Protein AF-A0A3Q0S2H6-F1 (afdb_monomer)

Radius of gyration: 15.35 Å; Cα contacts (8 Å, |Δi|>4): 32; chains: 1; bounding box: 31×38×34 Å

Organism: Amphilophus citrinellus (NCBI:txid61819)

pLDDT: mean 79.8, std 9.4, range [51.91, 96.5]

Secondary structure (DSSP, 8-state):
--HHHHHIIIIIHHHHHHHHGGGT-------SSSS--HHHHHTHHHHHHHHHHH-S-------S-----PSPP---S-GGGGGGSPP-

Structure (mmCIF, N/CA/C/O backbone):
data_AF-A0A3Q0S2H6-F1
#
_entry.id   AF-A0A3Q0S2H6-F1
#
loop_
_atom_site.group_PDB
_atom_site.id
_atom_site.type_symbol
_atom_site.label_atom_id
_atom_site.label_alt_id
_atom_site.label_comp_id
_atom_site.label_asym_id
_atom_site.label_entity_id
_atom_site.label_seq_id
_atom_site.pdbx_PDB_ins_code
_atom_site.Cartn_x
_atom_site.Cartn_y
_atom_site.Cartn_z
_atom_site.occupancy
_atom_site.B_iso_or_equiv
_atom_site.auth_seq_id
_atom_site.auth_comp_id
_atom_site.auth_asym_id
_atom_site.auth_atom_id
_atom_site.pdbx_PDB_model_num
ATOM 1 N N . MET A 1 1 ? -8.792 16.536 -11.130 1.00 53.62 1 MET A N 1
ATOM 2 C CA . MET A 1 1 ? -8.935 15.185 -10.546 1.00 53.62 1 MET A CA 1
ATOM 3 C C . MET A 1 1 ? -8.498 15.157 -9.070 1.00 53.62 1 MET A C 1
ATOM 5 O O . MET A 1 1 ? -7.777 14.258 -8.676 1.00 53.62 1 MET A O 1
ATOM 9 N N . HIS A 1 2 ? -8.913 16.131 -8.244 1.00 61.88 2 HIS A N 1
ATOM 10 C CA . HIS A 1 2 ? -8.635 16.128 -6.789 1.00 61.88 2 HIS A CA 1
ATOM 11 C C . HIS A 1 2 ? -9.857 15.678 -5.966 1.00 61.88 2 HIS A C 1
ATOM 13 O O . HIS A 1 2 ? -9.703 15.050 -4.928 1.00 61.88 2 HIS A O 1
ATOM 19 N N . SER A 1 3 ? -11.070 15.894 -6.488 1.00 74.44 3 SER A N 1
ATOM 20 C CA . SER A 1 3 ? -12.333 15.645 -5.783 1.00 74.44 3 SER A CA 1
ATOM 21 C C . SER A 1 3 ? -12.549 14.191 -5.358 1.00 74.44 3 SER A C 1
ATOM 23 O O . SER A 1 3 ? -13.008 13.943 -4.251 1.00 74.44 3 SER A O 1
ATOM 25 N N . GLU A 1 4 ? -12.218 13.219 -6.211 1.00 78.06 4 GLU A N 1
ATOM 26 C CA . GLU A 1 4 ? -12.393 11.795 -5.882 1.00 78.06 4 GLU A CA 1
ATOM 27 C C . GLU A 1 4 ? -11.470 11.370 -4.739 1.00 78.06 4 GLU A C 1
ATOM 29 O O . GLU A 1 4 ? -11.889 10.673 -3.816 1.00 78.06 4 GLU A O 1
ATOM 34 N N . ARG A 1 5 ? -10.220 11.842 -4.760 1.00 78.50 5 ARG A N 1
ATOM 35 C CA . ARG A 1 5 ? -9.249 11.550 -3.707 1.00 78.50 5 ARG A CA 1
ATOM 36 C C . ARG A 1 5 ? -9.612 12.240 -2.402 1.00 78.50 5 ARG A C 1
ATOM 38 O O . ARG A 1 5 ? -9.494 11.616 -1.353 1.00 78.50 5 ARG A O 1
ATOM 45 N N . ASP A 1 6 ? -10.064 13.488 -2.459 1.00 84.62 6 ASP A N 1
ATOM 46 C CA . ASP A 1 6 ? -10.502 14.209 -1.265 1.00 84.62 6 ASP A CA 1
ATOM 47 C C . ASP A 1 6 ? -11.630 13.442 -0.571 1.00 84.62 6 ASP A C 1
ATOM 49 O O . ASP A 1 6 ? -11.582 13.244 0.639 1.00 84.62 6 ASP A O 1
ATOM 53 N N . ILE A 1 7 ? -12.576 12.889 -1.337 1.00 87.38 7 ILE A N 1
ATOM 54 C CA . ILE A 1 7 ? -13.621 12.009 -0.799 1.00 87.38 7 ILE A CA 1
ATOM 55 C C . ILE A 1 7 ? -13.013 10.743 -0.176 1.00 87.38 7 ILE A C 1
ATOM 57 O O . ILE A 1 7 ? -13.393 10.372 0.940 1.00 87.38 7 ILE A O 1
ATOM 61 N N . LEU A 1 8 ? -12.058 10.091 -0.851 1.00 85.50 8 LEU A N 1
ATOM 62 C CA . LEU A 1 8 ? -11.395 8.897 -0.320 1.00 85.50 8 LEU A CA 1
ATOM 63 C C . LEU A 1 8 ? -10.705 9.174 1.024 1.00 85.50 8 LEU A C 1
ATOM 65 O O . LEU A 1 8 ? -10.965 8.477 2.002 1.00 85.50 8 LEU A O 1
ATOM 69 N N . VAL A 1 9 ? -9.887 10.224 1.091 1.00 86.06 9 VAL A N 1
ATOM 70 C CA . VAL A 1 9 ? -9.079 10.569 2.269 1.00 86.06 9 VAL A CA 1
ATOM 71 C C . VAL A 1 9 ? -9.932 11.138 3.403 1.00 86.06 9 VAL A C 1
ATOM 73 O O . VAL A 1 9 ? -9.729 10.776 4.562 1.00 86.06 9 VAL A O 1
ATOM 76 N N . GLN A 1 10 ? -10.884 12.019 3.095 1.00 89.00 10 GLN A N 1
ATOM 77 C CA . GLN A 1 10 ? -11.660 12.732 4.113 1.00 89.00 10 GLN A CA 1
ATOM 78 C C . GLN A 1 10 ? -12.860 11.931 4.619 1.00 89.00 10 GLN A C 1
ATOM 80 O O . GLN A 1 10 ? -13.273 12.129 5.758 1.00 89.00 10 GLN A O 1
ATOM 85 N N . SER A 1 11 ? -13.438 11.048 3.796 1.00 91.19 11 SER A N 1
ATOM 86 C CA . SER A 1 11 ? -14.691 10.354 4.130 1.00 91.19 11 SER A CA 1
ATOM 87 C C . SER A 1 11 ? -14.567 8.833 4.113 1.00 91.19 11 SER A C 1
ATOM 89 O O . SER A 1 11 ? -14.939 8.182 5.089 1.00 91.19 11 SER A O 1
ATOM 91 N N . ILE A 1 12 ? -14.037 8.244 3.036 1.00 90.38 12 ILE A N 1
ATOM 92 C CA . ILE A 1 12 ? -14.100 6.786 2.839 1.00 90.38 12 ILE A CA 1
ATOM 93 C C . ILE A 1 12 ? -13.116 6.039 3.740 1.00 90.38 12 ILE A C 1
ATOM 95 O O . ILE A 1 12 ? -13.524 5.140 4.471 1.00 90.38 12 ILE A O 1
ATOM 99 N N . PHE A 1 13 ? -11.834 6.402 3.731 1.00 89.81 13 PHE A N 1
ATOM 100 C CA . PHE A 1 13 ? -10.815 5.723 4.533 1.00 89.81 13 PHE A CA 1
ATOM 101 C C . PHE A 1 13 ? -11.053 5.839 6.048 1.00 89.81 13 PHE A C 1
ATOM 103 O O . PHE A 1 13 ? -10.963 4.816 6.734 1.00 89.81 13 PHE A O 1
ATOM 110 N N . PRO A 1 14 ? -11.442 7.008 6.603 1.00 92.56 14 PRO A N 1
ATOM 111 C CA . PRO A 1 14 ? -11.840 7.098 8.006 1.00 92.56 14 PRO A CA 1
ATOM 112 C C . PRO A 1 14 ? -13.000 6.162 8.358 1.00 92.56 14 PRO A C 1
ATOM 114 O O . PRO A 1 14 ? -12.952 5.479 9.383 1.00 92.56 14 PRO A O 1
ATOM 117 N N . GLU A 1 15 ? -14.017 6.084 7.499 1.00 94.25 15 GLU A N 1
ATOM 118 C CA . GLU A 1 15 ? -15.172 5.212 7.714 1.00 94.25 15 GLU A CA 1
ATOM 119 C C . GLU A 1 15 ? -14.800 3.726 7.615 1.00 94.25 15 GLU A C 1
ATOM 121 O O . GLU A 1 15 ? -15.248 2.923 8.436 1.00 94.25 15 GLU A O 1
ATOM 126 N N . LEU A 1 16 ? -13.939 3.348 6.666 1.00 91.94 16 LEU A N 1
ATOM 127 C CA . LEU A 1 16 ? -13.433 1.980 6.553 1.00 91.94 16 LEU A CA 1
ATOM 128 C C . LEU A 1 16 ? -12.648 1.569 7.800 1.00 91.94 16 LEU A C 1
ATOM 130 O O . LEU A 1 16 ? -12.922 0.509 8.361 1.00 91.94 16 LEU A O 1
ATOM 134 N N . ARG A 1 17 ? -11.746 2.425 8.299 1.00 92.12 17 ARG A N 1
ATOM 135 C CA . ARG A 1 17 ? -11.025 2.181 9.560 1.00 92.12 17 ARG A CA 1
ATOM 136 C C . ARG A 1 17 ? -11.985 2.013 10.736 1.00 92.12 17 ARG A C 1
ATOM 138 O O . ARG A 1 17 ? -11.831 1.084 11.526 1.00 92.12 17 ARG A O 1
ATOM 145 N N . ARG A 1 18 ? -13.017 2.861 10.825 1.00 94.44 18 ARG A N 1
ATOM 146 C CA . ARG A 1 18 ? -14.044 2.779 11.876 1.00 94.44 18 ARG A CA 1
ATOM 147 C C . ARG A 1 18 ? -14.818 1.459 11.832 1.00 94.44 18 ARG A C 1
ATOM 149 O O . ARG A 1 18 ? -15.131 0.918 12.886 1.00 94.44 18 ARG A O 1
ATOM 156 N N . ARG A 1 19 ? -15.123 0.936 10.639 1.00 93.94 19 ARG A N 1
ATOM 157 C CA . ARG A 1 19 ? -15.803 -0.362 10.459 1.00 93.94 19 ARG A CA 1
ATOM 158 C C . ARG A 1 19 ? -14.883 -1.559 10.682 1.00 93.94 19 ARG A C 1
ATOM 160 O O . ARG A 1 19 ? -15.357 -2.591 11.135 1.00 93.94 19 ARG A O 1
ATOM 167 N N . ALA A 1 20 ? -13.596 -1.426 10.377 1.00 91.81 20 ALA A N 1
ATOM 168 C CA . ALA A 1 20 ? -12.592 -2.472 10.551 1.00 91.81 20 ALA A CA 1
ATOM 169 C C . ALA A 1 20 ? -12.190 -2.668 12.026 1.00 91.81 20 ALA A C 1
ATOM 171 O O . ALA A 1 20 ? -11.991 -3.800 12.469 1.00 91.81 20 ALA A O 1
ATOM 172 N N . ALA A 1 21 ? -12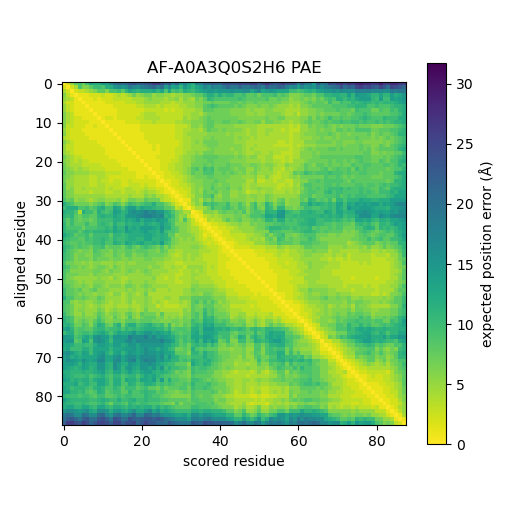.131 -1.582 12.806 1.00 92.94 21 ALA A N 1
ATOM 173 C CA . ALA A 1 21 ? -11.664 -1.606 14.193 1.00 92.94 21 ALA A CA 1
ATOM 174 C C . ALA A 1 21 ? -12.422 -2.589 15.121 1.00 92.94 21 ALA A C 1
ATOM 176 O O . ALA A 1 21 ? -11.751 -3.317 15.852 1.00 92.94 21 ALA A O 1
ATOM 177 N N . PRO A 1 22 ? -13.769 -2.710 15.081 1.00 96.50 22 PRO A N 1
ATOM 178 C CA . PRO A 1 22 ? -14.505 -3.713 15.862 1.00 96.50 22 PRO A CA 1
ATOM 179 C C . PRO A 1 22 ? -14.131 -5.166 15.546 1.00 96.50 22 PRO A C 1
ATOM 181 O O . PRO A 1 22 ? -14.365 -6.049 16.365 1.00 96.50 22 PRO A O 1
ATOM 184 N N . HIS A 1 23 ? -13.559 -5.419 14.367 1.00 93.56 23 HIS A N 1
ATOM 185 C CA . HIS A 1 23 ? -13.093 -6.735 13.935 1.00 93.56 23 HIS A CA 1
ATOM 186 C C . HIS A 1 23 ? -11.593 -6.949 14.196 1.00 93.56 23 HIS A C 1
ATOM 188 O O . HIS A 1 23 ? -11.029 -7.924 13.708 1.00 93.56 23 HIS A O 1
ATOM 194 N N . CYS A 1 24 ? -10.940 -6.046 14.940 1.00 91.94 24 CYS A N 1
ATOM 195 C CA . CYS A 1 24 ? -9.493 -6.052 15.181 1.00 91.94 24 CYS A CA 1
ATOM 196 C C . CYS A 1 24 ? -8.657 -6.016 13.888 1.00 91.94 24 CYS A C 1
ATOM 198 O O . CYS A 1 24 ? -7.530 -6.510 13.856 1.00 91.94 24 CYS A O 1
ATOM 200 N N . LEU A 1 25 ? -9.203 -5.427 12.821 1.00 90.00 25 LEU A N 1
ATOM 201 C CA . LEU A 1 25 ? -8.517 -5.270 11.544 1.00 90.00 25 LEU A CA 1
ATOM 202 C C . LEU A 1 25 ? -7.853 -3.892 11.477 1.00 90.00 25 LEU A C 1
ATOM 204 O O . LEU A 1 25 ? -8.517 -2.863 11.625 1.00 90.00 25 LEU A O 1
ATOM 208 N N . TYR A 1 26 ? -6.544 -3.877 11.226 1.00 86.38 26 TYR A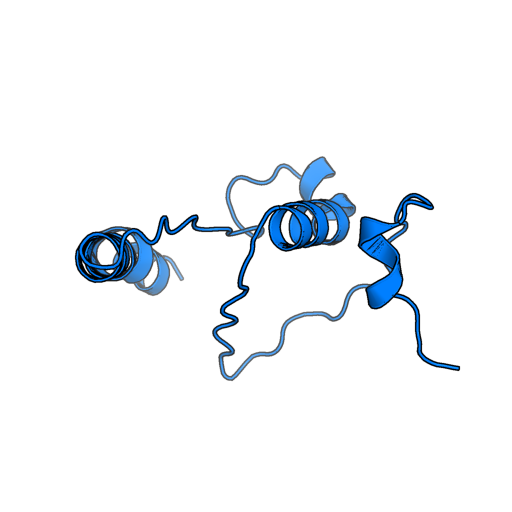 N 1
ATOM 209 C CA . TYR A 1 26 ? -5.804 -2.659 10.907 1.00 86.38 26 TYR A CA 1
ATOM 210 C C . TYR A 1 26 ? -5.812 -2.439 9.394 1.00 86.38 26 TYR A C 1
ATOM 212 O O . TYR A 1 26 ? -5.451 -3.336 8.634 1.00 86.38 26 TYR A O 1
ATOM 220 N N . LEU A 1 27 ? -6.234 -1.249 8.966 1.00 85.38 27 LEU A N 1
ATOM 221 C CA . LEU A 1 27 ? -6.300 -0.880 7.556 1.00 85.3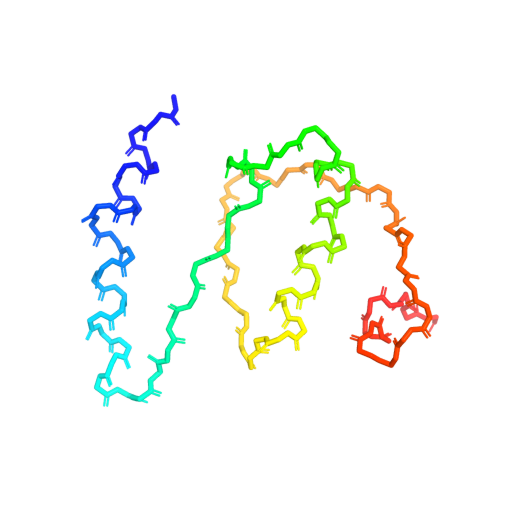8 27 LEU A CA 1
ATOM 222 C C . LEU A 1 27 ? -5.179 0.109 7.242 1.00 85.38 27 LEU A C 1
ATOM 224 O O . LEU A 1 27 ? -5.122 1.187 7.834 1.00 85.38 27 LEU A O 1
ATOM 228 N N . GLN A 1 28 ? -4.311 -0.282 6.310 1.00 80.81 28 GLN A N 1
ATOM 229 C CA . GLN A 1 28 ? -3.235 0.542 5.770 1.00 80.81 28 GLN A CA 1
ATOM 230 C C . GLN A 1 28 ? -3.590 0.954 4.342 1.00 80.81 28 GLN A C 1
ATOM 232 O O . GLN A 1 28 ? -3.817 0.106 3.480 1.00 80.81 28 GLN A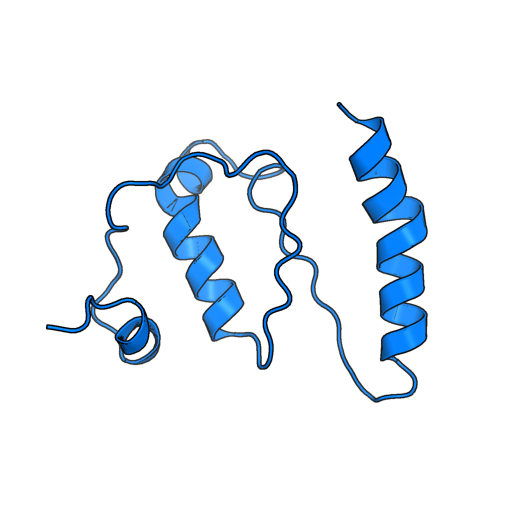 O 1
ATOM 237 N N . GLU A 1 29 ? -3.660 2.260 4.100 1.00 80.19 29 GLU A N 1
ATOM 238 C CA . GLU A 1 29 ? -3.836 2.806 2.756 1.00 80.19 29 GLU A CA 1
ATOM 239 C C . GLU A 1 29 ? -2.498 2.838 2.020 1.00 80.19 29 GLU A C 1
ATOM 241 O O . GLU A 1 29 ? -1.522 3.388 2.526 1.00 80.19 29 GLU A O 1
ATOM 246 N N . VAL A 1 30 ? -2.470 2.296 0.803 1.00 73.50 30 VAL A N 1
ATOM 247 C CA . VAL A 1 30 ? -1.307 2.344 -0.089 1.00 73.50 30 VAL A CA 1
ATOM 248 C C . VAL A 1 30 ? -1.729 3.057 -1.374 1.00 73.50 30 VAL A C 1
ATOM 250 O O . VAL A 1 30 ? -2.572 2.557 -2.113 1.00 73.50 30 VAL A O 1
ATOM 253 N N . GLU A 1 31 ? -1.166 4.239 -1.640 1.00 73.44 31 GLU A N 1
ATOM 254 C CA . GLU A 1 31 ? -1.366 4.996 -2.885 1.00 73.44 31 GLU A CA 1
ATOM 255 C C . GLU A 1 31 ? -0.002 5.382 -3.455 1.00 73.44 31 GLU A C 1
ATOM 257 O O . GLU A 1 31 ? 0.722 6.184 -2.874 1.00 73.44 31 GLU A O 1
ATOM 262 N N . LEU A 1 32 ? 0.343 4.811 -4.606 1.00 64.19 32 LEU A N 1
ATOM 263 C CA . LEU A 1 32 ? 1.679 4.930 -5.201 1.00 64.19 32 LEU A CA 1
ATOM 264 C C . LEU A 1 32 ? 1.760 6.000 -6.288 1.00 64.19 32 LEU A C 1
ATOM 266 O O . LEU A 1 32 ? 2.791 6.149 -6.929 1.00 64.19 32 LEU A O 1
ATOM 270 N N . ARG A 1 33 ? 0.669 6.729 -6.541 1.00 62.34 33 ARG A N 1
ATOM 271 C CA . ARG A 1 33 ? 0.630 7.776 -7.573 1.00 62.34 33 ARG A CA 1
ATOM 272 C C . ARG A 1 33 ? 0.907 9.172 -7.040 1.00 62.34 33 ARG A C 1
ATOM 274 O O . ARG A 1 33 ? 1.048 10.097 -7.832 1.00 62.34 33 ARG A O 1
ATOM 281 N N . TRP A 1 34 ? 0.923 9.363 -5.723 1.00 63.34 34 TRP A N 1
ATOM 282 C CA . TRP A 1 34 ? 0.995 10.699 -5.145 1.00 63.34 34 TRP A CA 1
ATOM 283 C C . TRP A 1 34 ? 1.849 10.731 -3.892 1.00 63.34 34 TRP A C 1
ATOM 285 O O . TRP A 1 34 ? 1.606 9.973 -2.961 1.00 63.34 34 TRP A O 1
ATOM 295 N N . GLY A 1 35 ? 2.792 11.670 -3.849 1.00 63.91 35 GLY A N 1
ATOM 296 C CA . GLY A 1 35 ? 3.788 11.719 -2.779 1.00 63.91 35 GLY A CA 1
ATOM 297 C C . GLY A 1 35 ? 4.951 10.756 -3.007 1.00 63.91 35 GLY A C 1
ATOM 298 O O . GLY A 1 35 ? 5.750 10.587 -2.099 1.00 63.91 35 GLY A O 1
ATOM 299 N N . VAL A 1 36 ? 5.040 10.172 -4.207 1.00 71.38 36 VAL A N 1
ATOM 300 C CA . VAL A 1 36 ? 6.225 9.471 -4.697 1.00 71.38 36 VAL A CA 1
ATOM 301 C C . VAL A 1 36 ? 7.100 10.447 -5.477 1.00 71.38 36 VAL A C 1
ATOM 303 O O . VAL A 1 36 ? 6.608 11.264 -6.261 1.00 71.38 36 VAL A O 1
ATOM 306 N N . THR A 1 37 ? 8.395 10.389 -5.224 1.00 76.19 37 THR A N 1
ATOM 307 C CA . THR A 1 37 ? 9.432 11.048 -6.017 1.00 76.19 37 THR A CA 1
ATOM 308 C C . THR A 1 37 ? 9.564 10.385 -7.391 1.00 76.19 37 THR A C 1
ATOM 310 O O . THR A 1 37 ? 9.038 9.299 -7.632 1.00 76.19 37 THR A O 1
ATOM 313 N N . GLU A 1 38 ? 10.267 11.034 -8.318 1.00 75.44 38 GLU A N 1
ATOM 314 C CA . GLU A 1 38 ? 10.523 10.471 -9.651 1.00 75.44 38 GLU A CA 1
ATOM 315 C C . GLU A 1 38 ? 11.305 9.146 -9.569 1.00 75.44 38 GLU A C 1
ATOM 317 O O . GLU A 1 38 ? 10.945 8.173 -10.226 1.00 75.44 38 GLU A O 1
ATOM 322 N N . GLU A 1 39 ? 12.280 9.065 -8.662 1.00 75.44 39 GLU A N 1
ATOM 323 C CA . GLU A 1 39 ? 13.049 7.847 -8.376 1.00 75.44 39 GLU A CA 1
ATOM 324 C C . GLU A 1 39 ? 12.159 6.713 -7.826 1.00 75.44 39 GLU A C 1
ATOM 326 O O . GLU A 1 39 ? 12.275 5.552 -8.222 1.00 75.44 39 GLU A O 1
ATOM 331 N N . GLU A 1 40 ? 11.202 7.041 -6.954 1.00 74.94 40 GLU A N 1
ATOM 332 C CA . GLU A 1 40 ? 10.219 6.073 -6.453 1.00 74.94 40 GLU A CA 1
ATOM 333 C C . GL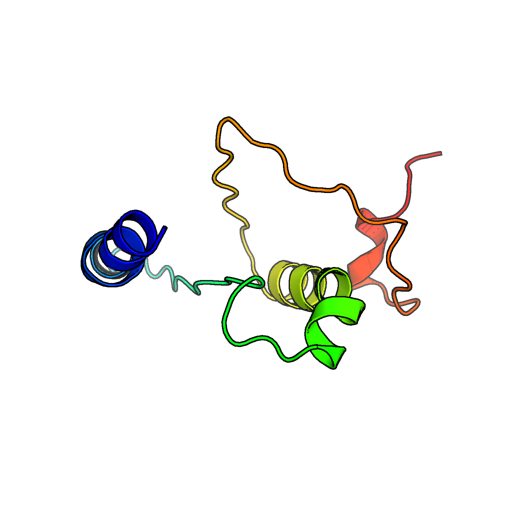U A 1 40 ? 9.198 5.669 -7.521 1.00 74.94 40 GLU A C 1
ATOM 335 O O . GLU A 1 40 ? 8.686 4.553 -7.475 1.00 74.94 40 GLU A O 1
ATOM 340 N N . SER A 1 41 ? 8.918 6.535 -8.499 1.00 75.94 41 SER A N 1
ATOM 341 C CA . SER A 1 41 ? 8.036 6.225 -9.628 1.00 75.94 41 SER A CA 1
ATOM 342 C C . SER A 1 41 ? 8.629 5.123 -10.512 1.00 75.94 41 SER A C 1
ATOM 344 O O . SER A 1 41 ? 7.903 4.225 -10.942 1.00 75.94 41 SER A O 1
ATOM 346 N N . GLU A 1 42 ? 9.945 5.132 -10.739 1.00 78.12 42 GLU A N 1
ATOM 347 C CA . GLU A 1 42 ? 10.643 4.058 -11.463 1.00 78.12 42 GLU A CA 1
ATOM 348 C C . GLU A 1 42 ? 10.578 2.721 -10.709 1.00 78.12 42 GLU A C 1
ATOM 350 O O . GLU A 1 42 ? 10.439 1.656 -11.312 1.00 78.12 42 GLU A O 1
ATOM 355 N N . ARG A 1 43 ? 10.593 2.780 -9.373 1.00 79.12 43 ARG A N 1
ATOM 356 C CA . ARG A 1 43 ? 10.517 1.617 -8.476 1.00 79.12 43 ARG A CA 1
ATOM 357 C C . ARG A 1 43 ? 9.111 1.351 -7.936 1.00 79.12 43 ARG A C 1
ATOM 359 O O . ARG A 1 43 ? 8.939 0.528 -7.035 1.00 79.12 43 ARG A O 1
ATOM 366 N N . ALA A 1 44 ? 8.084 1.990 -8.497 1.00 78.44 44 ALA A N 1
ATOM 367 C CA . ALA A 1 44 ? 6.733 1.969 -7.938 1.00 78.44 44 ALA A CA 1
ATOM 368 C C . ALA A 1 44 ? 6.168 0.547 -7.827 1.00 78.44 44 ALA A C 1
ATOM 370 O O . ALA A 1 44 ? 5.485 0.218 -6.860 1.00 78.44 44 ALA A O 1
ATOM 371 N N . ALA A 1 45 ? 6.484 -0.319 -8.793 1.00 79.62 45 ALA A N 1
ATOM 372 C CA . ALA A 1 45 ? 6.070 -1.717 -8.771 1.00 7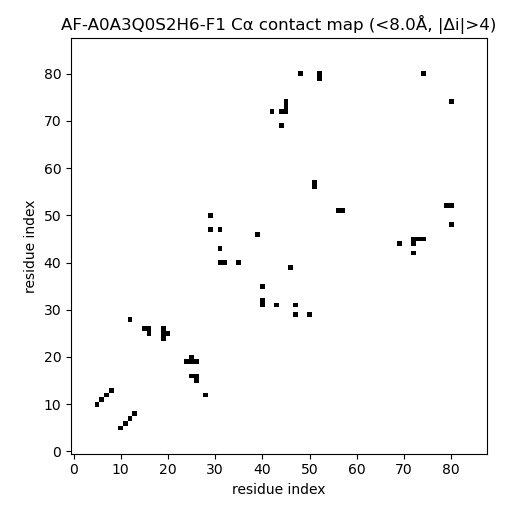9.62 45 ALA A CA 1
ATOM 373 C C . ALA A 1 45 ? 6.733 -2.511 -7.630 1.00 79.62 45 ALA A C 1
ATOM 375 O O . ALA A 1 45 ? 6.050 -3.274 -6.951 1.00 79.62 45 ALA A O 1
ATOM 376 N N . GLU A 1 46 ? 8.030 -2.308 -7.382 1.00 81.62 46 GLU A N 1
ATOM 377 C CA . GLU A 1 46 ? 8.746 -2.933 -6.261 1.00 81.62 46 GLU A CA 1
ATOM 378 C C . GLU A 1 46 ? 8.159 -2.469 -4.921 1.00 81.62 46 GLU A C 1
ATOM 380 O O . GLU A 1 46 ? 7.808 -3.297 -4.080 1.00 81.62 46 GLU A O 1
ATOM 385 N N . LEU A 1 47 ? 7.968 -1.155 -4.754 1.00 81.62 47 LEU A N 1
ATOM 386 C CA . LEU A 1 47 ? 7.364 -0.568 -3.556 1.00 81.62 47 LEU A CA 1
ATOM 387 C C . LEU A 1 47 ? 5.947 -1.109 -3.318 1.00 81.62 47 LEU A C 1
ATOM 389 O O . LEU A 1 47 ? 5.638 -1.540 -2.206 1.00 81.62 47 LEU A O 1
ATOM 393 N N . CYS A 1 48 ? 5.119 -1.185 -4.366 1.00 80.94 48 CYS A N 1
ATOM 394 C CA . CYS A 1 48 ? 3.783 -1.785 -4.310 1.00 80.94 48 CYS A CA 1
ATOM 395 C C . CYS A 1 48 ? 3.822 -3.209 -3.772 1.00 80.94 48 CYS A C 1
ATOM 397 O O . CYS A 1 48 ? 3.133 -3.553 -2.813 1.00 80.94 48 CYS A O 1
ATOM 399 N N . LEU A 1 49 ? 4.649 -4.043 -4.401 1.00 84.12 49 LEU A N 1
ATOM 400 C CA . LEU A 1 49 ? 4.733 -5.458 -4.083 1.00 84.12 49 LEU A CA 1
ATOM 401 C C . LEU A 1 49 ? 5.308 -5.673 -2.683 1.00 84.12 49 LEU A C 1
ATOM 403 O O . LEU A 1 49 ? 4.883 -6.601 -2.001 1.00 84.12 49 LEU A O 1
ATOM 407 N N . SER A 1 50 ? 6.200 -4.797 -2.217 1.00 84.88 50 SER A N 1
ATOM 408 C CA . SER A 1 50 ? 6.695 -4.829 -0.840 1.00 84.88 50 SER A CA 1
ATOM 409 C C . SER A 1 50 ? 5.567 -4.621 0.181 1.00 84.88 50 SER A C 1
ATOM 411 O O . SER A 1 50 ? 5.483 -5.360 1.162 1.00 84.88 50 SER A O 1
ATOM 413 N N . GLU A 1 51 ? 4.639 -3.699 -0.083 1.00 84.88 51 GLU A N 1
ATOM 414 C CA . GLU A 1 51 ? 3.498 -3.417 0.793 1.00 84.88 51 GLU A CA 1
ATOM 415 C C . GLU A 1 51 ? 2.447 -4.535 0.748 1.00 84.88 51 GLU A C 1
ATOM 417 O O . GLU A 1 51 ? 1.895 -4.920 1.783 1.00 84.88 51 GLU A O 1
ATOM 422 N N . VAL A 1 52 ? 2.238 -5.140 -0.426 1.00 84.81 52 VAL A N 1
ATOM 423 C CA . VAL A 1 52 ? 1.431 -6.363 -0.568 1.00 84.81 52 VAL A CA 1
ATOM 424 C C . VAL A 1 52 ? 2.030 -7.499 0.265 1.00 84.81 52 VAL A C 1
ATOM 426 O O . VAL A 1 52 ? 1.308 -8.124 1.035 1.00 84.81 52 VAL A O 1
ATOM 429 N N . CYS A 1 53 ? 3.343 -7.731 0.183 1.00 85.44 53 CYS A N 1
ATOM 430 C CA . CYS A 1 53 ? 4.030 -8.783 0.942 1.00 85.44 53 CYS A CA 1
ATOM 431 C C . CYS A 1 53 ? 3.965 -8.583 2.465 1.00 85.44 53 CYS A C 1
ATOM 433 O O . CYS A 1 53 ? 4.043 -9.555 3.215 1.00 85.44 53 CYS A O 1
ATOM 435 N N . ARG A 1 54 ? 3.834 -7.338 2.939 1.00 84.50 54 ARG A N 1
ATOM 436 C CA . ARG A 1 54 ? 3.651 -7.015 4.366 1.00 84.50 54 ARG A CA 1
ATOM 437 C C . ARG A 1 54 ? 2.203 -7.167 4.832 1.00 84.50 54 ARG A C 1
ATOM 439 O O . ARG A 1 54 ? 1.952 -7.185 6.037 1.00 84.50 54 ARG A O 1
ATOM 446 N N . SER A 1 55 ? 1.261 -7.271 3.899 1.00 83.50 55 SER A N 1
ATOM 447 C CA . SER A 1 55 ? -0.171 -7.311 4.172 1.00 83.50 55 SER A CA 1
ATOM 448 C C . SER A 1 55 ? -0.689 -8.747 4.217 1.00 83.50 55 SER A C 1
ATOM 450 O O . SER A 1 55 ? -0.326 -9.588 3.402 1.00 83.50 55 SER A O 1
ATOM 452 N N . GLN A 1 56 ? -1.589 -9.037 5.159 1.00 84.25 56 GLN A N 1
ATOM 453 C CA . GLN A 1 56 ? -2.241 -10.355 5.240 1.00 84.25 56 GLN A CA 1
ATOM 454 C C . GLN A 1 56 ? -3.333 -10.524 4.177 1.00 84.25 56 GLN A C 1
ATOM 456 O O . GLN A 1 56 ? -3.647 -11.639 3.769 1.00 84.25 56 GLN A O 1
ATOM 461 N N . MET A 1 57 ? -3.939 -9.413 3.756 1.00 82.88 57 MET A N 1
ATOM 462 C CA . MET A 1 57 ? -5.018 -9.369 2.779 1.00 82.88 57 MET A CA 1
ATOM 463 C C . MET A 1 57 ? -4.830 -8.147 1.885 1.00 82.88 57 MET A C 1
ATOM 465 O O . MET A 1 57 ? -4.514 -7.064 2.376 1.00 82.88 57 MET A O 1
ATOM 469 N N . LEU A 1 58 ? -5.072 -8.316 0.587 1.00 83.38 58 LEU A N 1
ATOM 470 C CA . LEU A 1 58 ? -5.091 -7.232 -0.389 1.00 83.38 58 LEU A CA 1
ATOM 471 C C . LEU A 1 58 ? -6.522 -7.037 -0.894 1.00 83.38 58 LEU A C 1
ATOM 473 O O . LEU A 1 58 ? -7.151 -7.986 -1.360 1.00 83.38 58 LEU A O 1
ATOM 477 N N . VAL A 1 59 ? -7.018 -5.802 -0.841 1.00 81.12 59 VAL A N 1
ATOM 478 C CA . VAL A 1 59 ? -8.296 -5.419 -1.452 1.00 81.12 59 VAL A CA 1
ATOM 479 C C . VAL A 1 59 ? -8.008 -4.467 -2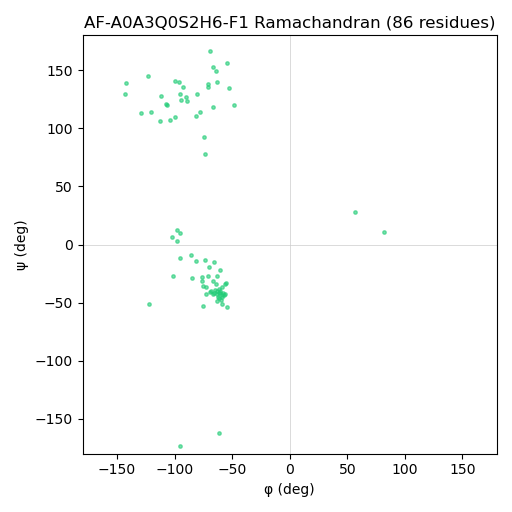.606 1.00 81.12 59 VAL A C 1
ATOM 481 O O . VAL A 1 59 ? -7.659 -3.310 -2.394 1.00 81.12 59 VAL A O 1
ATOM 484 N N . GLY A 1 60 ? -8.139 -4.964 -3.835 1.00 79.56 60 GLY A N 1
ATOM 485 C CA . GLY A 1 60 ? -8.022 -4.148 -5.042 1.00 79.56 60 GLY A CA 1
ATOM 486 C C . GLY A 1 60 ? -9.375 -3.567 -5.449 1.00 79.5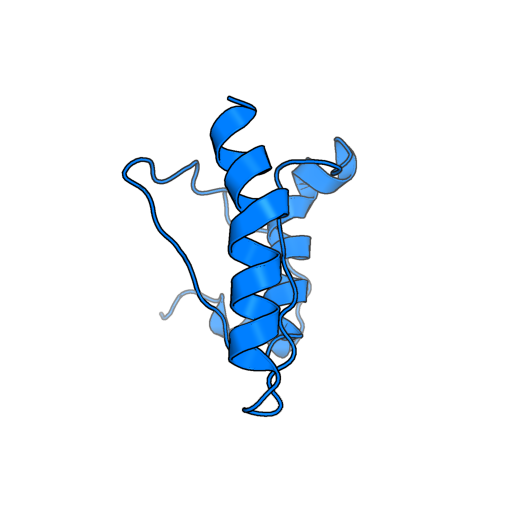6 60 GLY A C 1
ATOM 487 O O . GLY A 1 60 ? -10.317 -4.320 -5.686 1.00 79.56 60 GLY A O 1
ATOM 488 N N . ILE A 1 61 ? -9.469 -2.241 -5.564 1.00 75.12 61 ILE A N 1
ATOM 489 C CA . ILE A 1 61 ? -10.632 -1.563 -6.153 1.00 75.12 61 ILE A CA 1
ATOM 490 C C . ILE A 1 61 ? -10.276 -1.202 -7.594 1.00 75.12 61 ILE A C 1
ATOM 492 O O . ILE A 1 61 ? -9.432 -0.340 -7.837 1.00 75.12 61 ILE A O 1
ATOM 496 N N . LEU A 1 62 ? -10.906 -1.881 -8.550 1.00 73.69 62 LEU A N 1
ATOM 497 C CA . LEU A 1 62 ? -10.698 -1.643 -9.976 1.00 73.69 62 LEU A CA 1
ATOM 498 C C . LEU A 1 62 ? -11.778 -0.692 -10.502 1.00 73.69 62 LEU A C 1
ATOM 500 O O . LEU A 1 62 ? -12.965 -0.909 -10.269 1.00 73.69 62 LEU A O 1
ATOM 504 N N . GLY A 1 63 ? -11.356 0.361 -11.200 1.00 73.12 63 GLY A N 1
ATOM 505 C CA . GLY A 1 63 ? -12.248 1.238 -11.962 1.00 73.12 63 GLY A CA 1
ATOM 506 C C . GLY A 1 63 ? -12.323 0.833 -13.437 1.00 73.12 63 GLY A C 1
ATOM 507 O O . GLY A 1 63 ? -11.731 -0.157 -13.853 1.00 73.12 63 GLY A O 1
ATOM 508 N N . GLU A 1 64 ? -12.998 1.646 -14.252 1.00 78.69 64 GLU A N 1
ATOM 509 C CA . GLU A 1 64 ? -13.138 1.404 -15.701 1.00 78.69 64 GLU A CA 1
ATOM 510 C C . GLU A 1 64 ? -11.829 1.588 -16.489 1.00 78.69 64 GLU A C 1
ATOM 512 O O . GLU A 1 64 ? -11.696 1.110 -17.615 1.00 78.69 64 GLU A O 1
ATOM 517 N N . ARG A 1 65 ? -10.847 2.293 -15.913 1.00 71.19 65 ARG A N 1
ATOM 518 C CA . ARG A 1 65 ? -9.515 2.463 -16.499 1.00 71.19 65 ARG A CA 1
ATOM 519 C C . ARG A 1 65 ? -8.509 1.578 -15.785 1.00 71.19 65 ARG A C 1
ATOM 521 O O . ARG A 1 65 ? -8.063 1.880 -14.680 1.00 71.19 65 ARG A O 1
ATOM 528 N N . TYR A 1 66 ? -8.106 0.530 -16.481 1.00 65.50 66 TYR A N 1
ATOM 529 C CA . TYR A 1 66 ? -6.950 -0.284 -16.149 1.00 65.50 66 TYR A CA 1
ATOM 530 C C . TYR A 1 66 ? -5.724 0.502 -16.613 1.00 65.50 66 TYR A C 1
ATOM 532 O O . TYR A 1 66 ? -5.621 0.827 -17.794 1.00 65.50 66 TYR A O 1
ATOM 540 N N . GLY A 1 67 ? -4.882 0.935 -15.674 1.00 70.38 67 GLY A N 1
ATOM 541 C CA . GLY A 1 67 ? -3.706 1.755 -15.967 1.00 70.38 67 GLY A CA 1
ATOM 542 C C . GLY A 1 67 ? -2.690 1.056 -16.876 1.00 70.38 67 GLY A C 1
ATOM 543 O O . GLY A 1 67 ? -2.972 0.067 -17.547 1.00 70.38 67 GLY A O 1
ATOM 544 N N . GLN A 1 68 ? -1.464 1.562 -16.895 1.00 67.56 68 GLN A N 1
ATOM 545 C CA . GLN A 1 68 ? -0.395 0.908 -17.640 1.00 67.56 68 GLN A CA 1
ATOM 546 C C . GLN A 1 68 ? 0.020 -0.392 -16.941 1.00 67.56 68 GLN A C 1
ATOM 548 O O . GLN A 1 68 ? 0.217 -0.405 -15.728 1.00 67.56 68 GLN A O 1
ATOM 553 N N . VAL A 1 69 ? 0.195 -1.470 -17.709 1.00 72.56 69 VAL A N 1
ATOM 554 C CA . VAL A 1 69 ? 0.915 -2.658 -17.237 1.00 72.56 69 VAL A CA 1
ATOM 555 C C . VAL A 1 69 ? 2.406 -2.362 -17.404 1.00 72.56 69 VAL A C 1
ATOM 557 O O . VAL A 1 69 ? 2.858 -2.227 -18.546 1.00 72.56 69 VAL A O 1
ATOM 560 N N . PRO A 1 70 ? 3.173 -2.182 -16.316 1.00 68.19 70 PRO A N 1
ATOM 561 C CA . PRO A 1 70 ? 4.603 -1.967 -16.442 1.00 68.19 70 PRO A CA 1
ATOM 562 C C . PRO A 1 70 ? 5.276 -3.236 -16.992 1.00 68.19 70 PRO A C 1
ATOM 564 O O . PRO A 1 70 ? 4.774 -4.346 -16.775 1.00 68.19 70 PRO A O 1
ATOM 567 N N . PRO A 1 71 ? 6.418 -3.102 -17.692 1.00 72.38 71 PRO A N 1
ATOM 568 C CA . PRO A 1 71 ? 7.281 -4.247 -17.947 1.00 72.38 71 PRO A CA 1
ATOM 569 C C . PRO A 1 71 ? 7.647 -4.922 -16.620 1.00 72.38 71 PRO A C 1
ATOM 571 O O . PRO A 1 71 ? 7.576 -4.299 -15.558 1.00 72.38 71 PRO A O 1
ATOM 574 N N . LYS A 1 72 ? 7.992 -6.214 -16.684 1.00 74.50 72 LYS A N 1
ATOM 575 C CA . LYS A 1 72 ? 8.249 -7.029 -15.493 1.00 74.50 72 LYS A CA 1
ATOM 576 C C . LYS A 1 72 ? 9.201 -6.277 -14.549 1.00 74.50 72 LYS A C 1
ATOM 578 O O . LYS A 1 72 ? 10.304 -5.949 -14.989 1.00 74.50 72 LYS A O 1
ATOM 583 N N . PRO A 1 73 ? 8.785 -5.987 -13.302 1.00 74.94 73 PRO A N 1
ATOM 584 C CA . PRO A 1 73 ? 9.639 -5.261 -12.377 1.00 74.94 73 PRO A CA 1
ATOM 585 C C . PRO A 1 73 ? 10.892 -6.082 -12.083 1.00 74.94 73 PRO A C 1
ATOM 587 O O . PRO A 1 73 ? 10.815 -7.307 -11.941 1.00 74.94 73 PRO A O 1
ATOM 590 N N . ASP A 1 74 ? 12.032 -5.399 -12.002 1.00 79.06 74 ASP A N 1
ATOM 591 C CA . ASP A 1 74 ? 13.285 -5.997 -11.557 1.00 79.06 74 ASP A CA 1
ATOM 592 C C . ASP A 1 74 ? 13.212 -6.183 -10.038 1.00 79.06 74 ASP A C 1
ATOM 594 O O . ASP A 1 74 ? 13.423 -5.254 -9.260 1.00 79.06 74 ASP A O 1
ATOM 598 N N . LEU A 1 75 ? 12.760 -7.365 -9.619 1.00 80.81 75 LEU A N 1
ATOM 599 C CA . LEU A 1 75 ? 12.576 -7.713 -8.214 1.00 80.81 75 LEU A CA 1
ATOM 600 C C . LEU A 1 75 ? 13.766 -8.541 -7.730 1.00 80.81 75 LEU A C 1
ATOM 602 O O . LEU A 1 75 ? 14.200 -9.450 -8.444 1.00 80.81 75 LEU A O 1
ATOM 606 N N . PRO A 1 76 ? 14.249 -8.314 -6.496 1.00 82.69 76 PRO A N 1
ATOM 607 C CA . PRO A 1 76 ? 15.310 -9.135 -5.935 1.00 82.69 76 PRO A CA 1
ATOM 608 C C . PRO A 1 76 ? 14.836 -10.586 -5.771 1.00 82.69 76 PRO A C 1
ATOM 610 O O . PRO A 1 76 ? 13.656 -10.853 -5.520 1.00 82.69 76 PRO A O 1
ATOM 613 N N . ASP A 1 77 ? 15.768 -11.533 -5.882 1.00 85.81 77 ASP A N 1
ATOM 614 C CA . ASP A 1 77 ? 15.488 -12.967 -5.756 1.00 85.81 77 ASP A CA 1
ATOM 615 C C . ASP A 1 77 ? 15.232 -13.353 -4.290 1.00 85.81 77 ASP A C 1
ATOM 617 O O . ASP A 1 77 ? 16.104 -13.859 -3.585 1.00 85.81 77 ASP A O 1
ATOM 621 N N . LEU A 1 78 ? 14.027 -13.042 -3.807 1.00 85.69 78 LEU A N 1
ATOM 622 C CA . LEU A 1 78 ? 13.596 -13.287 -2.436 1.00 85.69 78 LEU A CA 1
ATOM 623 C C . LEU A 1 78 ? 12.321 -14.153 -2.399 1.00 85.69 78 LEU A C 1
ATOM 625 O O . LEU A 1 78 ? 11.443 -13.990 -3.256 1.00 85.69 78 LEU A O 1
ATOM 629 N N . PRO A 1 79 ? 12.161 -15.043 -1.395 1.00 86.06 79 PRO A N 1
ATOM 630 C CA . PRO A 1 79 ? 11.032 -15.976 -1.324 1.00 86.06 79 PRO A CA 1
ATOM 631 C C . PRO A 1 79 ? 9.655 -15.307 -1.372 1.00 86.06 79 PRO A C 1
ATOM 633 O O . PRO A 1 79 ? 8.723 -15.862 -1.960 1.00 86.06 79 PRO A O 1
ATOM 636 N N . GLN A 1 80 ? 9.522 -14.101 -0.808 1.00 84.06 80 GLN A N 1
ATOM 637 C CA . GLN A 1 80 ? 8.256 -13.369 -0.791 1.00 84.06 80 GLN A CA 1
ATOM 638 C C . GLN A 1 80 ? 7.767 -12.928 -2.175 1.00 84.06 80 GLN A C 1
ATOM 640 O O . GLN A 1 80 ? 6.600 -12.589 -2.294 1.00 84.06 80 GLN A O 1
ATOM 645 N N . TYR A 1 81 ? 8.607 -12.950 -3.216 1.00 86.00 81 TYR A N 1
ATOM 646 C CA . TYR A 1 81 ? 8.217 -12.591 -4.588 1.00 86.00 81 TYR A CA 1
ATOM 647 C C . TYR A 1 81 ? 7.985 -13.809 -5.494 1.00 86.00 81 TYR A C 1
ATOM 649 O O . TYR A 1 81 ? 7.757 -13.664 -6.695 1.00 86.00 81 TYR A O 1
ATOM 657 N N . SER A 1 82 ? 8.021 -15.025 -4.941 1.00 84.00 82 SER A N 1
ATOM 658 C CA . SER A 1 82 ? 7.827 -16.274 -5.696 1.00 84.00 82 SER A CA 1
ATOM 659 C C . SER A 1 82 ? 6.501 -16.329 -6.466 1.00 84.00 82 SER A C 1
ATOM 661 O O . SER A 1 82 ? 6.470 -16.837 -7.583 1.00 84.00 82 SER A O 1
ATOM 663 N N . TRP A 1 83 ? 5.435 -15.740 -5.922 1.00 82.38 83 TRP A N 1
ATOM 664 C CA . TRP A 1 83 ? 4.092 -15.703 -6.514 1.00 82.38 83 TRP A CA 1
ATOM 665 C C . TRP A 1 83 ? 3.946 -14.755 -7.716 1.00 82.38 83 TRP A C 1
ATOM 667 O O . TRP A 1 83 ? 2.953 -14.831 -8.431 1.00 82.38 83 TRP A O 1
ATOM 677 N N . VAL A 1 84 ? 4.919 -13.867 -7.950 1.00 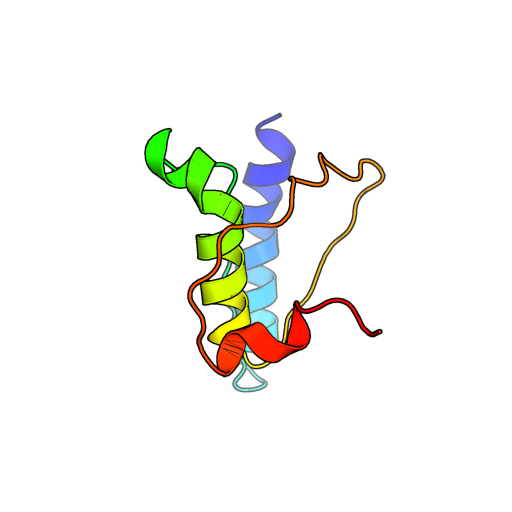79.88 84 VAL A N 1
ATOM 678 C CA . VAL A 1 84 ? 4.934 -12.937 -9.098 1.00 79.88 84 VAL A CA 1
ATOM 679 C C . VAL A 1 84 ? 5.555 -13.600 -10.337 1.00 79.88 84 VAL A C 1
ATOM 681 O O . VAL A 1 84 ? 5.533 -13.050 -11.441 1.00 79.88 84 VAL A O 1
ATOM 684 N N . ARG A 1 85 ? 6.148 -14.791 -10.182 1.00 75.31 85 ARG A N 1
ATOM 685 C CA . ARG A 1 85 ? 6.746 -15.521 -11.301 1.00 75.31 85 ARG A CA 1
ATOM 686 C C . ARG A 1 85 ? 5.635 -16.052 -12.216 1.00 75.31 85 ARG A C 1
ATOM 688 O O . ARG A 1 85 ? 4.632 -16.548 -11.705 1.00 75.31 85 ARG A O 1
ATOM 695 N N . PRO A 1 86 ? 5.796 -15.960 -13.550 1.00 68.69 86 PRO A N 1
ATOM 696 C CA . PRO A 1 86 ? 4.879 -16.610 -14.477 1.00 68.69 86 PRO A CA 1
ATOM 697 C C . PRO A 1 86 ? 4.760 -18.091 -14.117 1.00 68.69 86 PRO A C 1
ATOM 699 O O . PRO A 1 86 ? 5.776 -18.736 -13.856 1.00 68.69 86 PRO A O 1
ATOM 702 N N . MET A 1 87 ? 3.534 -18.608 -14.087 1.00 60.19 87 MET A N 1
ATOM 703 C CA . MET A 1 87 ? 3.331 -20.053 -14.111 1.00 60.19 87 MET A CA 1
ATOM 704 C C . MET A 1 87 ? 3.800 -20.544 -15.485 1.00 60.19 87 MET A C 1
ATOM 706 O O . MET A 1 87 ? 3.288 -20.062 -16.497 1.00 60.19 87 MET A O 1
ATOM 710 N N . GLU A 1 88 ? 4.813 -21.411 -15.508 1.00 51.91 88 GLU A N 1
ATOM 711 C CA . GLU A 1 88 ? 5.206 -22.167 -16.707 1.00 51.91 88 GLU A CA 1
ATOM 712 C C . GLU A 1 88 ? 4.185 -23.264 -17.029 1.00 51.91 88 GLU A C 1
ATOM 714 O O . GLU A 1 88 ? 3.640 -23.867 -16.072 1.00 51.91 88 GLU A O 1
#

Foldseek 3Di:
DVVVVCCCVVPVVVVVCVVCVVVVDDDDDDDLPPPDDPVCVLVSVVVVLVVVLVDPDDDDDDDPDDDDDDDDHPYPPDPSCPVVDDDD

Sequence (88 aa):
MHSERDILVQSIFPELRRRAAPHCLYLQEVELRWGVTEEESERAAELCLSEVCRSQMLVGILGERYGQVPPKPDLPDLPQYSWVRPME

Mean predicted aligned error: 7.23 Å

InterPro domains:
  IPR025139 Domain of unknown function DUF4062 [PF13271] (35-71)
  IPR052652 Telomerase Complex Component [PTHR44791] (1-85)

Solvent-accessible surface area (backbone atoms only — not comparable to full-atom values): 6054 Å² total; per-residue (Å²): 138,58,67,70,55,48,44,40,65,73,49,48,52,57,50,49,42,62,64,30,47,86,71,75,43,85,79,82,90,86,69,81,87,62,94,58,52,76,73,47,55,78,41,35,64,55,57,50,51,52,54,53,68,74,41,96,73,86,86,85,88,82,68,97,70,78,74,84,82,73,74,85,71,92,66,76,99,46,81,87,53,59,85,75,53,80,86,129